Protein AF-A0A9P5XNF9-F1 (afdb_monomer)

Foldseek 3Di:
DDDDPPPPPPPDPVVVPDCVVVPDDPDDDDPVRVCVVCVPVDDDDDPQWDADPPPRDIDGHPDDDPVVVVVVVVVVVVVVD

pLDDT: mean 86.55, std 14.13, range [48.62, 98.19]

Structure (mmCIF, N/CA/C/O backbone):
data_AF-A0A9P5XNF9-F1
#
_entry.id   AF-A0A9P5XNF9-F1
#
loop_
_atom_site.group_PDB
_atom_site.id
_atom_site.type_symbol
_atom_site.label_atom_id
_atom_site.label_alt_id
_atom_site.label_comp_id
_atom_site.label_asym_id
_atom_site.label_entity_id
_atom_site.label_seq_id
_atom_site.pdbx_PDB_ins_code
_atom_site.Cartn_x
_atom_site.Cartn_y
_atom_site.Cartn_z
_atom_site.occupancy
_atom_site.B_iso_or_equiv
_atom_site.auth_seq_id
_atom_site.auth_comp_id
_atom_site.auth_asym_id
_atom_site.auth_atom_id
_atom_site.pdbx_PDB_model_num
ATOM 1 N N . PRO A 1 1 ? -25.130 -43.258 -30.787 1.00 48.62 1 PRO A N 1
ATOM 2 C CA . PRO A 1 1 ? -23.870 -42.896 -31.485 1.00 48.62 1 PRO A CA 1
ATOM 3 C C . PRO A 1 1 ? -22.712 -43.050 -30.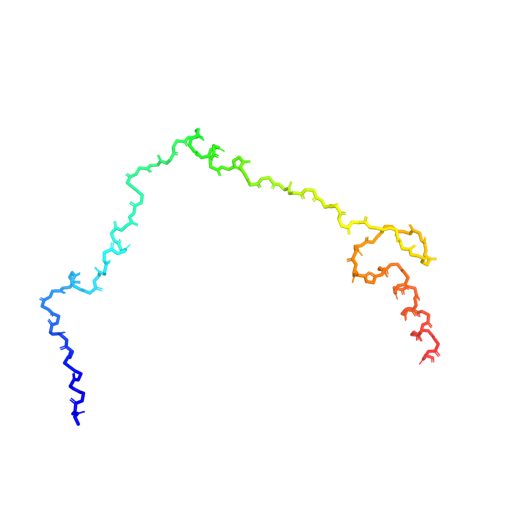494 1.00 48.62 1 PRO A C 1
ATOM 5 O O . PRO A 1 1 ? -22.640 -42.297 -29.528 1.00 48.62 1 PRO A O 1
ATOM 8 N N . ALA A 1 2 ? -21.926 -44.118 -30.644 1.00 52.19 2 ALA A N 1
ATOM 9 C CA . ALA A 1 2 ? -20.880 -44.480 -29.694 1.00 52.19 2 ALA A CA 1
ATOM 10 C C . ALA A 1 2 ? -19.681 -43.530 -29.837 1.00 52.19 2 ALA A C 1
ATOM 12 O O . ALA A 1 2 ? -19.185 -43.315 -30.940 1.00 52.19 2 ALA A O 1
ATOM 13 N N . PHE A 1 3 ? -19.261 -42.935 -28.723 1.00 57.53 3 PHE A N 1
ATOM 14 C CA . PHE A 1 3 ? -18.027 -42.161 -28.629 1.00 57.53 3 PHE A CA 1
ATOM 15 C C . PHE A 1 3 ? -16.863 -43.144 -28.481 1.00 57.53 3 PHE A C 1
ATOM 17 O O . PHE A 1 3 ? -16.645 -43.677 -27.393 1.00 57.53 3 PHE A O 1
ATOM 24 N N . ASP A 1 4 ? -16.142 -43.397 -29.571 1.00 52.25 4 ASP A N 1
ATOM 25 C CA . ASP A 1 4 ? -14.886 -44.145 -29.530 1.00 52.25 4 ASP A CA 1
ATOM 26 C C . ASP A 1 4 ? -13.781 -43.237 -28.980 1.00 52.25 4 ASP A C 1
ATOM 28 O O . ASP A 1 4 ? -13.347 -42.280 -29.624 1.00 52.25 4 ASP A O 1
ATOM 32 N N . TRP A 1 5 ? -13.312 -43.532 -27.768 1.00 63.41 5 TRP A N 1
ATOM 33 C CA . TRP A 1 5 ? -12.087 -42.950 -27.229 1.00 63.41 5 TRP A CA 1
ATOM 34 C C . TRP A 1 5 ? -10.889 -43.681 -27.836 1.00 63.41 5 TRP A C 1
ATOM 36 O O . TRP A 1 5 ? -10.253 -44.511 -27.187 1.00 63.41 5 TRP A O 1
ATOM 46 N N . SER A 1 6 ? -10.577 -43.386 -29.101 1.00 65.00 6 SER A N 1
ATOM 47 C CA . SER A 1 6 ? -9.325 -43.839 -29.701 1.00 65.00 6 S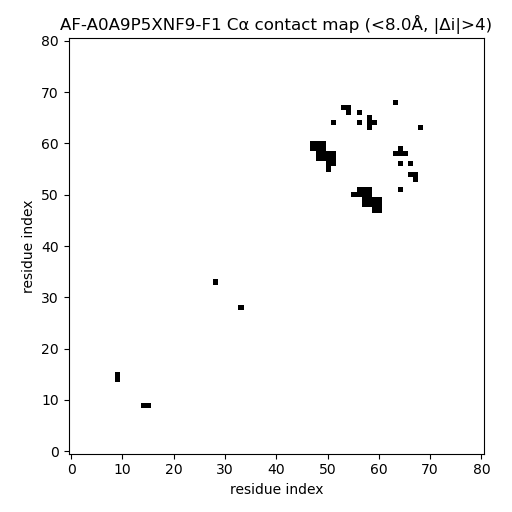ER A CA 1
ATOM 48 C C . SER A 1 6 ? -8.172 -43.096 -29.027 1.00 65.00 6 SER A C 1
ATOM 50 O O . SER A 1 6 ? -7.909 -41.927 -29.319 1.00 65.00 6 SER A O 1
ATOM 52 N N . ILE A 1 7 ? -7.496 -43.759 -28.095 1.00 62.72 7 ILE A N 1
ATOM 53 C CA . ILE A 1 7 ? -6.237 -43.269 -27.538 1.00 62.72 7 ILE A CA 1
ATOM 54 C C . ILE A 1 7 ? -5.216 -43.333 -28.684 1.00 62.72 7 ILE A C 1
ATOM 56 O O . ILE A 1 7 ? -4.969 -44.431 -29.191 1.00 62.72 7 ILE A O 1
ATOM 60 N N . PRO A 1 8 ? -4.652 -42.203 -29.151 1.00 64.88 8 PRO A N 1
ATOM 61 C CA . PRO A 1 8 ? -3.679 -42.243 -30.232 1.00 64.88 8 PRO A CA 1
ATOM 62 C C . PRO A 1 8 ? -2.455 -43.040 -29.775 1.00 64.88 8 PRO A C 1
ATOM 64 O O . PRO A 1 8 ? -1.924 -42.817 -28.684 1.00 64.88 8 PRO A O 1
ATOM 67 N N . SER A 1 9 ? -2.013 -43.989 -30.603 1.00 67.81 9 SER A N 1
ATOM 68 C CA . SER A 1 9 ? -0.782 -44.737 -30.362 1.00 67.81 9 SER A CA 1
ATOM 69 C C . SER A 1 9 ? 0.391 -43.758 -30.347 1.00 67.81 9 SER A C 1
ATOM 71 O O . SER A 1 9 ? 0.740 -43.193 -31.384 1.00 67.81 9 SER A O 1
ATOM 73 N N . LEU A 1 10 ? 0.990 -43.546 -29.176 1.00 62.91 10 LEU A N 1
ATOM 74 C CA . LEU A 1 10 ? 2.203 -42.747 -29.035 1.00 62.91 10 LEU A CA 1
ATOM 75 C C . LEU A 1 10 ? 3.350 -43.473 -29.747 1.00 62.91 10 LEU A C 1
ATOM 77 O O . LEU A 1 10 ? 3.898 -44.440 -29.223 1.00 62.91 10 LEU A O 1
ATOM 81 N N . GLN A 1 11 ? 3.683 -43.036 -30.962 1.00 66.88 11 GLN A N 1
ATOM 82 C CA . GLN A 1 11 ? 4.777 -43.611 -31.748 1.00 66.88 11 GLN A CA 1
ATOM 83 C C . GLN A 1 11 ? 6.152 -43.129 -31.265 1.00 66.88 11 GLN A C 1
ATOM 85 O O . GLN A 1 11 ? 7.144 -43.821 -31.487 1.00 66.88 11 GLN A O 1
ATOM 90 N N . SER A 1 12 ? 6.237 -41.978 -30.585 1.00 67.56 12 SER A N 1
ATOM 91 C CA . SER A 1 12 ? 7.504 -41.447 -30.084 1.00 67.56 12 SER A CA 1
ATOM 92 C C . SER A 1 12 ? 7.381 -40.767 -28.715 1.00 67.56 12 SER A C 1
ATOM 94 O O . SER A 1 12 ? 6.357 -40.189 -28.360 1.00 67.56 12 SER A O 1
ATOM 96 N N . LEU A 1 13 ? 8.468 -40.799 -27.938 1.00 63.34 13 LEU A N 1
ATOM 97 C CA . LEU A 1 13 ? 8.562 -40.132 -26.630 1.00 63.34 13 LEU A CA 1
ATOM 98 C C . LEU A 1 13 ? 8.509 -38.592 -26.771 1.00 63.34 13 LEU A C 1
ATOM 100 O O . LEU A 1 13 ? 8.111 -37.894 -25.844 1.00 63.34 13 LEU A O 1
ATOM 104 N N . LEU A 1 14 ? 8.844 -38.059 -27.953 1.00 65.38 14 LEU A N 1
ATOM 105 C CA . LEU A 1 14 ? 8.718 -36.635 -28.284 1.00 65.38 14 LEU A CA 1
ATOM 106 C C . LEU A 1 14 ? 7.254 -36.176 -28.355 1.00 65.38 14 LEU A C 1
ATOM 108 O O . LEU A 1 14 ? 6.979 -35.034 -28.001 1.00 65.38 14 LEU A O 1
ATOM 112 N N . ASP A 1 15 ? 6.319 -37.056 -28.722 1.00 68.62 15 ASP A N 1
ATOM 113 C CA . ASP A 1 15 ? 4.881 -36.740 -28.760 1.00 68.62 15 ASP A CA 1
ATOM 114 C C . ASP A 1 15 ? 4.270 -36.607 -27.354 1.00 68.62 15 ASP A C 1
ATOM 116 O O . ASP A 1 15 ? 3.204 -36.016 -27.180 1.00 68.62 15 ASP A O 1
ATOM 120 N N . LEU A 1 16 ? 4.96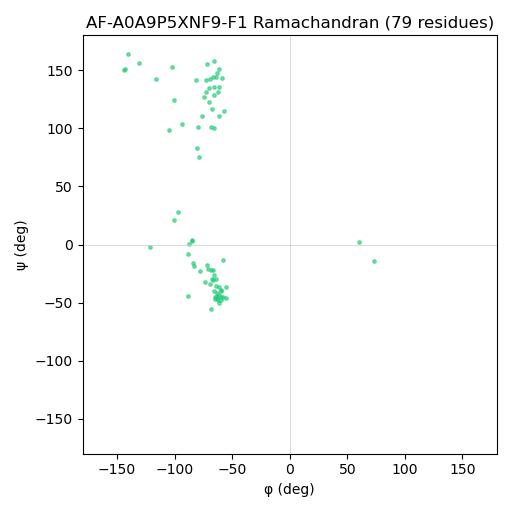3 -37.123 -26.331 1.00 71.75 16 LEU A N 1
ATOM 121 C CA . LEU A 1 16 ? 4.574 -37.010 -24.925 1.00 71.75 16 LEU A CA 1
ATOM 122 C C . LEU A 1 16 ? 5.023 -35.682 -24.294 1.00 71.75 16 LEU A C 1
ATOM 124 O O . LEU A 1 16 ? 4.494 -35.287 -23.255 1.00 71.75 16 LEU A O 1
ATOM 128 N N . PHE A 1 17 ? 5.988 -34.986 -24.905 1.00 72.31 17 PHE A N 1
ATOM 129 C CA . PHE A 1 17 ? 6.522 -33.724 -24.403 1.00 72.31 17 PHE A CA 1
ATOM 130 C C . PHE A 1 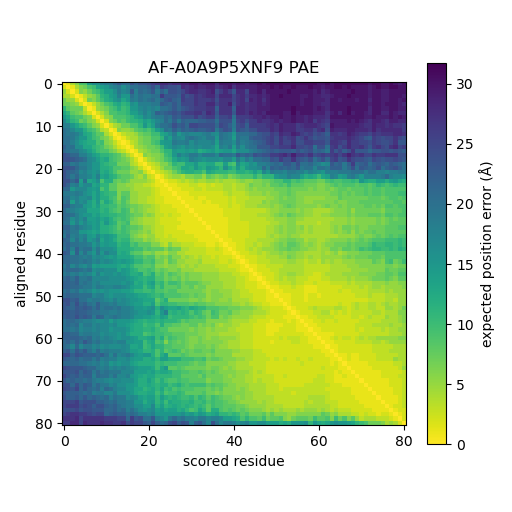17 ? 5.996 -32.555 -25.230 1.00 72.31 17 PHE A C 1
ATOM 132 O O . PHE A 1 17 ? 6.532 -32.251 -26.297 1.00 72.31 17 PHE A O 1
ATOM 139 N N . PRO A 1 18 ? 4.959 -31.849 -24.758 1.00 72.88 18 PRO A N 1
ATOM 140 C CA . PRO A 1 18 ? 4.313 -30.861 -25.594 1.00 72.88 18 PRO A CA 1
ATOM 141 C C . PRO A 1 18 ? 5.239 -29.642 -25.755 1.00 72.88 18 PRO A C 1
ATOM 143 O O . PRO A 1 18 ? 6.079 -29.373 -24.889 1.00 72.88 18 PRO A O 1
ATOM 146 N N . PRO A 1 19 ? 5.088 -28.859 -26.836 1.00 68.38 19 PRO A N 1
ATOM 147 C CA . PRO A 1 19 ? 6.022 -27.798 -27.232 1.00 68.38 19 PRO A CA 1
ATOM 148 C C . PRO A 1 19 ? 6.252 -26.704 -26.174 1.00 68.38 19 PRO A C 1
ATOM 150 O O . PRO A 1 19 ? 7.214 -25.942 -26.272 1.00 68.38 19 PRO A O 1
ATOM 153 N N . PHE A 1 20 ? 5.426 -26.637 -25.127 1.00 66.44 20 PHE A N 1
ATOM 154 C CA . PHE A 1 20 ? 5.668 -25.769 -23.976 1.00 66.44 20 PHE A CA 1
ATOM 155 C C . PHE A 1 20 ? 6.910 -26.166 -23.157 1.00 66.44 20 PHE A C 1
ATOM 157 O O . PHE A 1 20 ? 7.516 -25.291 -22.546 1.00 66.44 20 PHE A O 1
ATOM 164 N N . LEU A 1 21 ? 7.337 -27.437 -23.167 1.00 68.62 21 LEU A N 1
ATOM 165 C CA . LEU A 1 21 ? 8.562 -27.882 -22.480 1.00 68.62 21 LEU A CA 1
ATOM 166 C C . LEU A 1 21 ? 9.841 -27.388 -23.174 1.00 68.62 21 LEU A C 1
ATOM 168 O O . LEU A 1 21 ? 10.885 -27.274 -22.536 1.00 68.62 21 LEU A O 1
ATOM 172 N N . LEU A 1 22 ? 9.753 -27.035 -24.460 1.00 75.94 22 LEU A N 1
ATOM 173 C CA . LEU A 1 22 ? 10.847 -26.448 -25.241 1.00 75.94 22 LEU A CA 1
ATOM 174 C C . LEU A 1 22 ? 10.891 -24.911 -25.148 1.00 75.94 22 LEU A C 1
ATOM 176 O O . LEU A 1 22 ? 11.846 -24.285 -25.617 1.00 75.94 22 LEU A O 1
ATOM 180 N N . ALA A 1 23 ? 9.882 -24.279 -24.540 1.00 81.69 23 ALA A N 1
ATOM 181 C CA . ALA A 1 23 ? 9.799 -22.830 -24.403 1.00 81.69 23 ALA A CA 1
ATOM 182 C C . ALA A 1 23 ? 10.672 -22.333 -23.237 1.00 81.69 23 ALA A C 1
ATOM 184 O O . ALA A 1 23 ? 10.202 -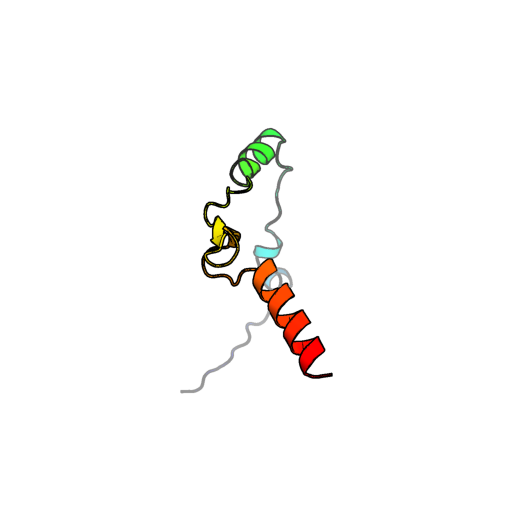22.081 -22.129 1.00 81.69 23 ALA A O 1
ATOM 185 N N . VAL A 1 24 ? 11.969 -22.162 -23.499 1.00 86.50 24 VAL A N 1
ATOM 186 C CA . VAL A 1 24 ? 12.954 -21.653 -22.531 1.00 86.50 24 VAL A CA 1
ATOM 187 C C . VAL A 1 24 ? 1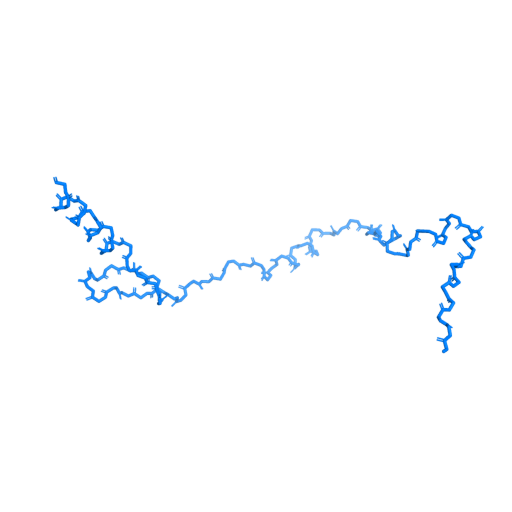3.521 -20.313 -23.017 1.00 86.50 24 VAL A C 1
ATOM 189 O O . VAL A 1 24 ? 13.754 -20.136 -24.218 1.00 86.50 24 VAL A O 1
ATOM 192 N N . PRO A 1 25 ? 13.782 -19.333 -22.128 1.00 91.94 25 PRO A N 1
ATOM 193 C CA . PRO A 1 25 ? 14.455 -18.096 -22.512 1.00 91.94 25 PRO A CA 1
ATOM 194 C C . PRO A 1 25 ? 15.820 -18.384 -23.149 1.00 91.94 25 PRO A C 1
ATOM 196 O O . PRO A 1 25 ? 16.754 -18.841 -22.495 1.00 91.94 25 PRO A O 1
ATOM 199 N N . LYS A 1 26 ? 15.963 -18.047 -24.435 1.00 92.19 26 LYS A N 1
ATOM 200 C CA . LYS A 1 26 ? 17.186 -18.315 -25.209 1.00 92.19 26 LYS A CA 1
ATOM 201 C C . LYS A 1 26 ? 18.419 -17.561 -24.696 1.00 92.19 26 LYS A C 1
ATOM 203 O O . LYS A 1 26 ? 19.543 -18.014 -24.907 1.00 92.19 26 LYS A O 1
ATOM 208 N N . LYS A 1 27 ? 18.227 -16.381 -24.093 1.00 95.75 27 LYS A N 1
ATOM 209 C CA . LYS A 1 27 ? 19.297 -15.477 -23.636 1.00 95.75 27 LYS A CA 1
ATOM 210 C C . LYS A 1 27 ? 18.910 -14.772 -22.335 1.00 95.75 27 LYS A C 1
ATOM 212 O O . LYS A 1 27 ? 17.740 -14.462 -22.108 1.00 95.75 27 LYS A O 1
ATOM 217 N N . LYS A 1 28 ? 19.915 -14.449 -21.515 1.00 96.00 28 LYS A N 1
ATOM 218 C CA . LYS A 1 28 ? 19.762 -13.611 -20.316 1.00 96.00 28 LYS A CA 1
ATOM 219 C C . LYS A 1 28 ? 19.270 -12.215 -20.710 1.00 96.00 28 LYS A C 1
ATOM 221 O O . LYS A 1 28 ? 19.787 -11.599 -21.638 1.00 96.00 28 LYS A O 1
ATOM 226 N N . THR A 1 29 ? 18.293 -11.686 -19.979 1.00 96.69 29 THR A N 1
ATOM 227 C CA . THR A 1 29 ? 17.816 -10.311 -20.180 1.00 96.69 29 THR A CA 1
ATOM 228 C C . THR A 1 29 ? 18.864 -9.297 -19.718 1.00 96.69 29 THR A C 1
ATOM 230 O O . THR A 1 29 ? 19.387 -9.434 -18.611 1.00 96.69 29 THR A O 1
ATOM 233 N N . SER A 1 30 ? 19.130 -8.258 -20.516 1.00 98.19 30 SER A N 1
ATOM 234 C CA . SER A 1 30 ? 20.040 -7.170 -20.128 1.00 98.19 30 SER A CA 1
ATOM 235 C C . SER A 1 30 ? 19.499 -6.350 -18.949 1.00 98.19 30 SER A C 1
ATOM 237 O O . SER A 1 30 ? 18.288 -6.313 -18.707 1.00 98.19 30 SER A O 1
ATOM 239 N N . HIS A 1 31 ? 20.393 -5.659 -18.232 1.00 97.81 31 HIS A N 1
ATOM 240 C CA . HIS A 1 31 ? 20.028 -4.796 -17.101 1.00 97.81 31 HIS A CA 1
ATOM 241 C C . HIS A 1 31 ? 18.994 -3.731 -17.495 1.00 97.81 31 HIS A C 1
ATOM 243 O O . HIS A 1 31 ? 17.971 -3.605 -16.827 1.00 97.81 31 HIS A O 1
ATOM 249 N N . SER A 1 32 ? 19.200 -3.054 -18.630 1.00 97.94 32 SER A N 1
ATOM 250 C CA . SER A 1 32 ? 18.264 -2.056 -19.167 1.00 97.94 32 SER A CA 1
ATOM 251 C C . SER A 1 32 ? 16.876 -2.655 -19.450 1.00 97.94 32 SER A C 1
ATOM 253 O O . SER A 1 32 ? 15.867 -2.137 -18.973 1.00 97.94 32 SER A O 1
ATOM 255 N N . ARG A 1 33 ? 16.798 -3.817 -20.122 1.00 97.06 33 ARG A N 1
ATOM 256 C CA . ARG A 1 33 ? 15.512 -4.488 -20.405 1.00 97.06 33 ARG A CA 1
ATOM 257 C C . ARG A 1 33 ? 14.790 -4.940 -19.134 1.00 97.06 33 ARG A C 1
ATOM 259 O O . ARG A 1 33 ? 13.563 -4.888 -19.079 1.00 97.06 33 ARG A O 1
ATOM 266 N N . LYS A 1 34 ? 15.530 -5.380 -18.110 1.00 97.31 34 LYS A N 1
ATOM 267 C CA . LYS A 1 34 ? 14.963 -5.708 -16.793 1.00 97.31 34 LYS A CA 1
ATOM 268 C C . LYS A 1 34 ? 14.389 -4.458 -16.117 1.00 97.31 34 LYS A C 1
ATOM 270 O O . LYS A 1 34 ? 13.255 -4.523 -15.651 1.00 97.31 34 LYS A O 1
ATOM 275 N N . ALA A 1 35 ? 15.137 -3.352 -16.111 1.00 96.94 35 ALA A N 1
ATOM 276 C CA . ALA A 1 35 ? 14.735 -2.091 -15.488 1.00 96.94 35 ALA A CA 1
ATOM 277 C C . ALA A 1 35 ? 13.484 -1.484 -16.147 1.00 96.94 35 ALA A C 1
ATOM 279 O O . ALA A 1 35 ? 12.524 -1.154 -15.454 1.00 96.94 35 ALA A O 1
ATOM 280 N N . MET A 1 36 ? 13.440 -1.441 -17.484 1.00 96.94 36 MET A N 1
ATOM 281 C CA . MET A 1 36 ? 12.261 -0.975 -18.227 1.00 96.94 36 MET A CA 1
ATOM 282 C C . MET A 1 36 ? 11.021 -1.820 -17.910 1.00 96.94 36 MET A C 1
ATOM 284 O O . MET A 1 36 ? 9.940 -1.283 -17.692 1.00 96.94 36 MET A O 1
ATOM 288 N N . ARG A 1 37 ? 11.173 -3.148 -17.791 1.00 96.44 37 ARG A N 1
ATOM 289 C CA . ARG A 1 37 ? 10.062 -4.037 -17.414 1.00 96.44 37 ARG A CA 1
ATOM 290 C C . ARG A 1 37 ? 9.570 -3.803 -15.979 1.00 96.44 37 ARG A C 1
ATOM 292 O O . ARG A 1 37 ? 8.401 -4.054 -15.693 1.00 96.44 37 ARG A O 1
ATOM 299 N N . SER A 1 38 ? 10.440 -3.383 -15.058 1.00 96.50 38 SER A N 1
ATOM 300 C CA . SER A 1 38 ? 10.057 -3.087 -13.669 1.00 96.50 38 SER A CA 1
ATOM 301 C C . SER A 1 38 ? 9.487 -1.686 -13.458 1.00 96.50 38 SER A C 1
ATOM 303 O O . SER A 1 38 ? 8.847 -1.477 -12.434 1.00 96.50 38 SER A O 1
ATOM 305 N N . ALA A 1 39 ? 9.671 -0.757 -14.400 1.00 95.25 39 ALA A N 1
ATOM 306 C CA . ALA A 1 39 ? 9.303 0.651 -14.228 1.00 95.25 39 ALA A CA 1
ATOM 307 C C . ALA A 1 39 ? 7.826 0.856 -13.841 1.00 95.25 39 ALA A C 1
ATOM 309 O O . ALA A 1 39 ? 7.512 1.678 -12.990 1.00 95.25 39 ALA A O 1
ATOM 310 N N . ASN A 1 40 ? 6.924 0.034 -14.380 1.00 92.12 40 ASN A N 1
ATOM 311 C CA . ASN A 1 40 ? 5.481 0.163 -14.144 1.00 92.12 40 ASN A CA 1
ATOM 312 C C . ASN A 1 40 ? 4.983 -0.535 -12.864 1.00 92.12 40 ASN A C 1
ATOM 314 O O . ASN A 1 40 ? 3.780 -0.595 -12.627 1.00 92.12 40 ASN A O 1
ATOM 318 N N . LYS A 1 41 ? 5.879 -1.108 -12.050 1.00 95.06 41 LYS A N 1
ATOM 319 C CA . LYS A 1 41 ? 5.527 -1.898 -10.854 1.00 95.06 41 LYS A CA 1
ATOM 320 C C . LYS A 1 41 ? 5.659 -1.113 -9.543 1.00 95.06 41 LYS A C 1
ATOM 322 O O . LYS A 1 41 ? 5.819 -1.723 -8.489 1.00 95.06 41 LYS A O 1
ATOM 327 N N . GLY A 1 42 ? 5.634 0.217 -9.605 1.00 94.62 42 GLY A N 1
ATOM 328 C CA . GLY A 1 42 ? 5.673 1.073 -8.419 1.00 94.62 42 GLY A CA 1
ATOM 329 C C . GLY A 1 42 ? 4.473 0.846 -7.493 1.00 94.62 42 GLY A C 1
ATOM 330 O O . GLY A 1 42 ? 3.387 0.468 -7.943 1.00 94.62 42 GLY A O 1
ATOM 331 N N . LEU A 1 43 ? 4.673 1.072 -6.192 1.00 95.25 43 LEU A N 1
ATOM 332 C CA . LEU A 1 43 ? 3.577 1.062 -5.227 1.00 95.25 43 LEU A CA 1
ATOM 333 C C . LEU A 1 43 ? 2.643 2.237 -5.532 1.00 95.25 43 LEU A C 1
ATOM 335 O O . LEU A 1 43 ? 3.098 3.367 -5.675 1.00 95.25 43 LEU A O 1
ATOM 339 N N . LYS A 1 44 ? 1.345 1.956 -5.652 1.00 94.25 44 LYS A N 1
ATOM 340 C CA . LYS A 1 44 ? 0.331 2.988 -5.876 1.00 94.25 44 LYS A CA 1
ATOM 341 C C . LYS A 1 44 ? -0.043 3.650 -4.556 1.00 94.25 44 LYS A C 1
ATOM 343 O O . LYS A 1 44 ? -0.201 2.958 -3.546 1.00 94.25 44 LYS A O 1
ATOM 348 N N . ASP A 1 45 ? -0.253 4.958 -4.599 1.00 94.56 45 ASP A N 1
ATOM 349 C CA . ASP A 1 45 ? -0.736 5.712 -3.452 1.00 94.56 45 ASP A CA 1
ATOM 350 C C . ASP A 1 45 ? -2.147 5.273 -3.049 1.00 94.56 45 ASP A C 1
ATOM 352 O O . ASP A 1 45 ? -2.997 4.920 -3.873 1.00 94.56 45 ASP A O 1
ATOM 356 N N . LYS A 1 46 ? -2.401 5.277 -1.740 1.00 93.44 46 LYS A N 1
ATOM 357 C CA . LYS A 1 46 ? -3.709 4.942 -1.176 1.00 93.44 46 LYS A CA 1
ATOM 358 C C . LYS A 1 46 ? -4.522 6.216 -0.979 1.00 93.44 46 LYS A C 1
ATOM 360 O O . LYS A 1 46 ? -4.323 6.932 -0.006 1.00 93.44 46 LYS A O 1
ATOM 365 N N . HIS A 1 47 ? -5.485 6.458 -1.865 1.00 94.88 47 HIS A N 1
ATOM 366 C CA . HIS A 1 47 ? -6.419 7.595 -1.765 1.00 94.88 47 HIS A CA 1
ATOM 367 C C . HIS A 1 47 ? -7.669 7.293 -0.930 1.00 94.88 47 HIS A C 1
ATOM 369 O O . HIS A 1 47 ? -8.556 8.124 -0.785 1.00 94.88 47 HIS A O 1
ATOM 375 N N . ASN A 1 48 ? -7.767 6.083 -0.390 1.00 95.69 48 ASN A N 1
ATOM 376 C CA . ASN A 1 48 ? -8.968 5.570 0.251 1.00 95.69 48 ASN A CA 1
ATOM 377 C C . ASN A 1 48 ? -8.934 5.717 1.783 1.00 95.69 48 ASN A C 1
ATOM 379 O O . ASN A 1 48 ? -9.549 4.913 2.487 1.00 95.69 48 ASN A O 1
ATOM 383 N N . ILE A 1 49 ? -8.210 6.718 2.291 1.00 95.62 49 ILE A N 1
ATOM 384 C CA . ILE A 1 49 ? -8.082 7.046 3.716 1.00 95.62 49 ILE A CA 1
ATOM 385 C C . ILE A 1 49 ? -9.011 8.223 4.020 1.00 95.62 49 ILE A C 1
ATOM 387 O O . ILE A 1 49 ? -8.919 9.269 3.389 1.00 95.62 49 ILE A O 1
ATOM 391 N N . VAL A 1 50 ? -9.909 8.043 4.985 1.00 96.00 50 VAL A N 1
ATOM 392 C CA . VAL A 1 50 ? -10.908 9.034 5.407 1.00 96.00 50 VAL A CA 1
ATOM 393 C C . VAL A 1 50 ? -10.899 9.178 6.925 1.00 96.00 50 VAL A C 1
ATOM 395 O O . VAL A 1 50 ? -10.520 8.250 7.643 1.00 96.00 50 VAL A O 1
ATOM 398 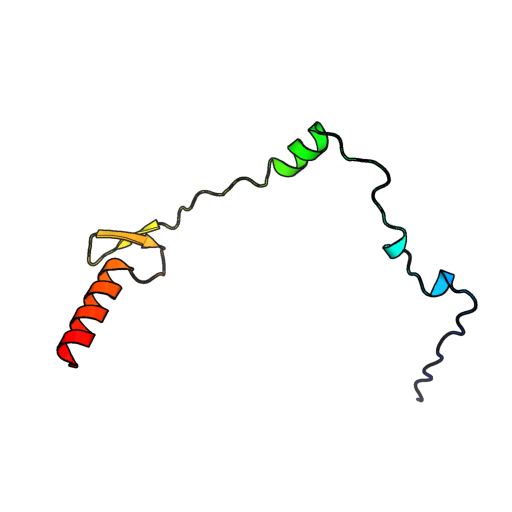N N . ASN A 1 51 ? -11.350 10.315 7.443 1.00 96.44 51 ASN A N 1
ATOM 399 C CA . ASN A 1 51 ? -11.481 10.519 8.883 1.00 96.44 51 ASN A CA 1
ATOM 400 C C . ASN A 1 51 ? -12.666 9.719 9.450 1.00 96.44 51 ASN A C 1
ATOM 402 O O . ASN A 1 51 ? -13.719 9.575 8.826 1.00 96.44 51 ASN A O 1
ATOM 406 N N . CYS A 1 52 ? -12.494 9.165 10.649 1.00 96.88 52 CYS A N 1
ATOM 407 C CA . CYS A 1 52 ? -13.565 8.488 11.369 1.00 96.88 52 CYS A CA 1
ATOM 408 C C . CYS A 1 52 ? -14.588 9.507 11.907 1.00 96.88 52 CYS A C 1
ATOM 410 O O . CYS A 1 52 ? -14.173 10.432 12.603 1.00 96.88 52 CYS A O 1
ATOM 412 N N . PRO A 1 53 ? -15.906 9.311 11.701 1.00 94.25 53 PRO A N 1
ATOM 413 C CA . PRO A 1 53 ? -16.926 10.232 12.215 1.00 94.25 53 PRO A CA 1
ATOM 414 C C . PRO A 1 53 ? -17.050 10.225 13.747 1.00 94.25 53 PRO A C 1
ATOM 416 O O . PRO A 1 53 ? -17.543 11.187 14.317 1.00 94.25 53 PRO A O 1
ATOM 419 N N . GLY A 1 54 ? -16.614 9.156 14.424 1.00 92.31 54 GLY A N 1
ATOM 420 C CA . GLY A 1 54 ? -16.702 9.057 15.885 1.00 92.31 54 GLY A CA 1
ATOM 421 C C . GLY A 1 54 ? -15.500 9.646 16.626 1.00 92.31 54 GLY A C 1
ATOM 422 O O . GLY A 1 54 ? -15.671 10.329 17.626 1.00 92.31 54 GLY A O 1
ATOM 423 N N . CYS A 1 55 ? -14.276 9.368 16.165 1.00 94.44 55 CYS A N 1
ATOM 424 C CA . CYS A 1 55 ? -13.045 9.734 16.883 1.00 94.44 55 CYS A CA 1
ATOM 425 C C . CYS A 1 55 ? -12.084 10.634 16.095 1.00 94.44 55 CYS A C 1
ATOM 427 O O . CYS A 1 55 ? -11.010 10.948 16.596 1.00 94.44 55 CYS A O 1
ATOM 429 N N . GLY A 1 56 ? -12.395 10.978 14.842 1.00 94.50 56 GLY A N 1
ATOM 430 C CA . GLY A 1 56 ? -11.544 11.809 13.981 1.00 94.50 56 GLY A CA 1
ATOM 431 C C . GLY A 1 56 ? -10.284 11.129 13.427 1.00 94.50 56 GLY A C 1
ATOM 432 O O . GLY A 1 56 ? -9.702 11.636 12.468 1.00 94.50 56 GLY A O 1
ATOM 433 N N . ALA A 1 57 ? -9.880 9.968 13.959 1.00 95.19 57 ALA A N 1
ATOM 434 C CA . ALA A 1 57 ? -8.691 9.242 13.512 1.00 95.19 57 ALA A CA 1
ATOM 435 C C . ALA A 1 57 ? -8.806 8.767 12.046 1.00 95.19 57 ALA A C 1
ATOM 437 O O . ALA A 1 57 ? -9.907 8.413 11.605 1.00 95.19 57 ALA A O 1
ATOM 438 N N . PRO A 1 58 ? -7.690 8.702 11.294 1.00 95.50 58 PRO A N 1
ATOM 439 C CA . PRO A 1 58 ? -7.699 8.199 9.926 1.00 95.50 58 PRO A CA 1
ATOM 440 C C . PRO A 1 58 ? -8.058 6.711 9.901 1.00 95.50 58 PRO A C 1
ATOM 442 O O . PRO A 1 58 ? -7.557 5.906 10.690 1.00 95.50 58 PRO A O 1
ATOM 445 N N . LYS A 1 59 ? -8.934 6.332 8.975 1.00 95.81 59 LYS A N 1
ATOM 446 C CA . LYS A 1 59 ? -9.346 4.948 8.730 1.00 95.81 59 LYS A CA 1
ATOM 447 C C . LYS A 1 59 ? -9.480 4.692 7.233 1.00 95.81 59 LYS A C 1
ATOM 449 O O . LYS A 1 59 ? -9.601 5.621 6.441 1.00 95.81 59 LYS A O 1
ATOM 454 N N . LEU A 1 60 ? -9.526 3.423 6.839 1.00 95.38 60 LEU A N 1
ATOM 455 C CA . LEU A 1 60 ? -9.875 3.067 5.465 1.00 95.38 60 LEU A CA 1
ATOM 456 C C . LEU A 1 60 ? -11.365 3.363 5.192 1.00 95.38 60 LEU A C 1
ATOM 458 O O . LEU A 1 60 ? -12.238 3.188 6.055 1.00 95.38 60 LEU A O 1
ATOM 462 N N . SER A 1 61 ? -11.660 3.829 3.980 1.00 96.06 61 SER A N 1
ATOM 463 C CA . SER A 1 61 ? -13.029 3.959 3.461 1.00 96.06 61 SER A CA 1
ATOM 464 C C . SER A 1 61 ? -13.726 2.595 3.461 1.00 96.06 61 SER A C 1
ATOM 466 O O . SER A 1 61 ? -13.083 1.570 3.271 1.00 96.06 61 SER A O 1
ATOM 468 N N . HIS A 1 62 ? -15.026 2.566 3.763 1.00 94.62 62 HIS A N 1
ATOM 469 C CA . HIS A 1 62 ? -15.838 1.341 3.913 1.00 94.62 62 HIS A CA 1
ATOM 470 C C . HIS A 1 62 ? -15.399 0.336 4.998 1.00 94.62 62 HIS A C 1
ATOM 472 O O . HIS A 1 62 ? -16.065 -0.675 5.191 1.00 94.62 62 HIS A O 1
ATOM 478 N N . HIS A 1 63 ? -14.349 0.627 5.770 1.00 94.81 63 HIS A N 1
ATOM 479 C CA . HIS A 1 63 ? -13.948 -0.181 6.920 1.00 94.81 63 HIS A CA 1
ATOM 480 C C . HIS A 1 63 ? -14.373 0.455 8.248 1.00 94.81 63 HIS A C 1
ATOM 482 O O . HIS A 1 63 ? -14.476 1.686 8.387 1.00 94.81 63 HIS A O 1
ATOM 488 N N . LEU A 1 64 ? -14.579 -0.406 9.249 1.00 94.38 64 LEU A N 1
ATOM 489 C CA . LEU A 1 64 ? -14.782 -0.003 10.636 1.00 94.38 64 LEU A CA 1
ATOM 490 C C . LEU A 1 64 ? -13.497 0.630 11.197 1.00 94.38 64 LEU A C 1
ATOM 492 O O . LEU A 1 64 ? -12.386 0.216 10.865 1.00 94.38 64 LEU A O 1
ATOM 496 N N . CYS A 1 65 ? -13.632 1.642 12.055 1.00 96.50 65 CYS A N 1
ATOM 497 C CA . CYS A 1 65 ? -12.472 2.269 12.686 1.00 96.50 65 CYS A CA 1
ATOM 498 C C . CYS A 1 65 ? -11.833 1.315 13.705 1.00 96.50 65 CYS A C 1
ATOM 500 O O . CYS A 1 65 ? -12.489 0.917 14.668 1.00 96.50 65 CYS A O 1
ATOM 502 N N . ALA A 1 66 ? -10.542 1.012 13.535 1.00 94.50 66 ALA A N 1
AT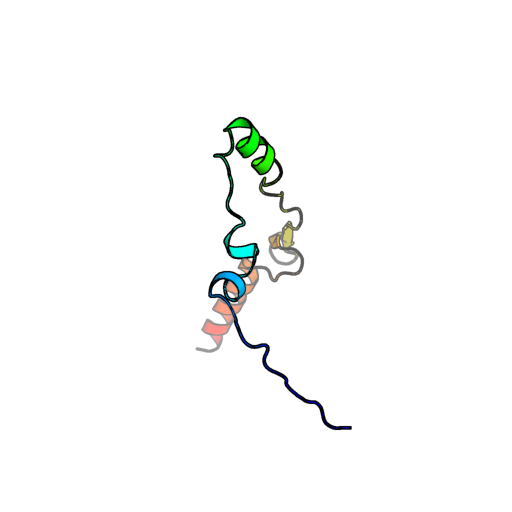OM 503 C CA . ALA A 1 66 ? -9.806 0.123 14.434 1.00 94.50 66 ALA A CA 1
ATOM 504 C C . ALA A 1 66 ? -9.778 0.635 15.886 1.00 94.50 66 ALA A C 1
ATOM 506 O O . ALA A 1 66 ? -9.938 -0.153 16.817 1.00 94.50 66 ALA A O 1
ATOM 507 N N . ASN A 1 67 ? -9.631 1.951 16.085 1.00 95.31 67 ASN A N 1
ATOM 508 C CA . ASN A 1 67 ? -9.575 2.549 17.419 1.00 95.31 67 ASN A CA 1
ATOM 509 C C . ASN A 1 67 ? -10.928 2.447 18.146 1.00 95.31 67 ASN A C 1
ATOM 511 O O . ASN A 1 67 ? -11.015 1.847 19.218 1.00 95.31 67 ASN A O 1
ATOM 515 N N . CYS A 1 68 ? -12.003 2.952 17.525 1.00 95.38 68 CYS A N 1
ATOM 516 C CA . CYS A 1 68 ? -13.349 2.890 18.104 1.00 95.38 68 CYS A CA 1
ATOM 517 C C . CYS A 1 68 ? -13.774 1.448 18.389 1.00 95.38 68 CYS A C 1
ATOM 519 O O . CYS A 1 68 ? -14.276 1.156 19.471 1.00 95.38 68 CYS A O 1
ATOM 521 N N . TYR A 1 69 ? -13.540 0.541 17.438 1.00 95.44 69 TYR A N 1
ATOM 522 C CA . TYR A 1 69 ? -13.899 -0.863 17.599 1.00 95.44 69 TYR A CA 1
ATOM 523 C C . TYR A 1 69 ? -13.128 -1.526 18.744 1.00 95.44 69 TYR A C 1
ATOM 525 O O . TYR A 1 69 ? -13.726 -2.209 19.571 1.00 95.44 69 TYR A O 1
ATOM 533 N N . SER A 1 70 ? -11.816 -1.290 18.840 1.00 95.75 70 SER A N 1
ATOM 534 C CA . SER A 1 70 ? -10.997 -1.817 19.936 1.00 95.75 70 SER A CA 1
ATOM 535 C C . SER A 1 70 ? -11.493 -1.325 21.297 1.00 95.75 70 SER A C 1
ATOM 537 O O . SER A 1 70 ? -11.642 -2.123 22.224 1.00 95.75 70 SER A O 1
ATOM 539 N N . TYR A 1 71 ? -11.799 -0.031 21.415 1.00 95.50 71 TYR A N 1
ATOM 540 C CA . TYR A 1 71 ? -12.341 0.548 22.644 1.00 95.50 71 TYR A CA 1
ATOM 541 C C . TYR A 1 71 ? -13.696 -0.070 23.028 1.00 95.50 71 TYR A C 1
ATOM 543 O O . TYR A 1 71 ? -13.867 -0.550 24.152 1.00 95.50 71 TYR A O 1
ATOM 551 N N . LEU A 1 72 ? -14.640 -0.133 22.085 1.00 95.62 72 LEU A N 1
ATOM 552 C CA . LEU A 1 72 ? -15.963 -0.715 22.322 1.00 95.62 72 LEU A CA 1
ATOM 553 C C . LEU A 1 72 ? -15.872 -2.194 22.706 1.00 95.62 72 LEU A C 1
ATOM 555 O O . LEU A 1 72 ? -16.494 -2.618 23.672 1.00 95.62 72 LEU A O 1
ATOM 559 N N . ASN A 1 73 ? -15.040 -2.970 22.016 1.00 96.31 73 ASN A N 1
ATOM 560 C CA . ASN A 1 73 ? -14.871 -4.391 22.302 1.00 96.31 73 ASN A CA 1
ATOM 561 C C . ASN A 1 73 ? -14.290 -4.634 23.707 1.00 96.31 73 ASN A C 1
ATOM 563 O O . ASN A 1 73 ? -14.744 -5.520 24.427 1.00 96.31 73 ASN A O 1
ATOM 567 N N . ARG A 1 74 ? -13.302 -3.832 24.132 1.00 96.00 74 ARG A N 1
ATOM 568 C CA . ARG A 1 74 ? -12.724 -3.929 25.485 1.00 96.00 74 ARG A CA 1
ATOM 569 C C . ARG A 1 74 ? -13.746 -3.585 26.566 1.00 96.00 74 ARG A C 1
ATOM 571 O O . ARG A 1 74 ? -13.848 -4.316 27.546 1.00 96.00 74 ARG A O 1
ATOM 578 N N . THR A 1 75 ? -14.511 -2.509 26.379 1.00 96.38 75 THR A N 1
ATOM 579 C CA . THR A 1 75 ? -15.538 -2.098 27.351 1.00 96.38 75 THR A CA 1
ATOM 580 C C . THR A 1 75 ? -16.668 -3.121 27.455 1.00 96.38 75 THR A C 1
ATOM 582 O O . THR A 1 75 ? -17.094 -3.436 28.561 1.00 96.38 75 THR A O 1
ATOM 585 N N . TRP A 1 76 ? -17.102 -3.708 26.337 1.00 96.94 76 TRP A N 1
ATOM 586 C CA . TRP A 1 76 ? -18.090 -4.791 26.331 1.00 96.94 76 TRP A CA 1
ATOM 587 C C . TRP A 1 76 ? -17.604 -6.035 27.075 1.00 96.94 76 TRP A C 1
ATOM 589 O O . TRP A 1 76 ? -18.310 -6.557 27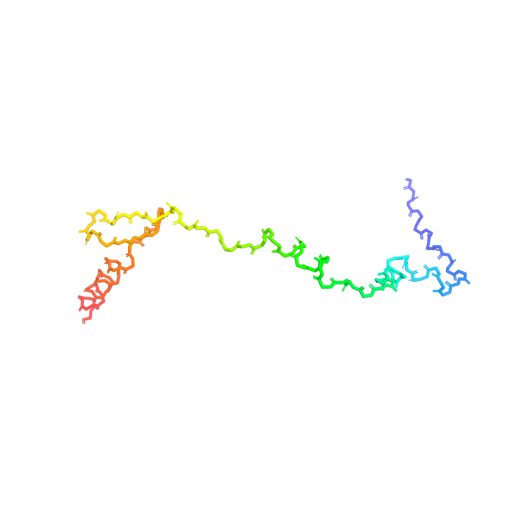.933 1.00 96.94 76 TRP A O 1
ATOM 599 N N . LYS A 1 77 ? -16.374 -6.484 26.803 1.00 96.25 77 LYS A N 1
ATOM 600 C CA . LYS A 1 77 ? -15.786 -7.639 27.498 1.00 96.25 77 LYS A CA 1
ATOM 601 C C . LYS A 1 77 ? -15.638 -7.413 29.001 1.00 96.25 77 LYS A C 1
ATOM 603 O O . LYS A 1 77 ? -15.827 -8.354 29.758 1.00 96.25 77 LYS A O 1
ATOM 608 N N . ALA A 1 78 ? -15.308 -6.193 29.423 1.00 96.06 78 ALA A N 1
ATOM 609 C CA . ALA A 1 78 ? -15.210 -5.847 30.838 1.00 96.06 78 ALA A CA 1
ATOM 610 C C . ALA A 1 78 ? -16.577 -5.832 31.541 1.00 96.06 78 ALA A C 1
ATOM 612 O O . ALA A 1 78 ? -16.643 -6.191 32.705 1.00 96.06 78 ALA A O 1
ATOM 613 N N . LYS A 1 79 ? -17.651 -5.436 30.844 1.00 95.06 79 LYS A N 1
ATOM 614 C CA . LYS A 1 79 ? -19.022 -5.453 31.384 1.00 95.06 79 LYS A CA 1
ATOM 615 C C . LYS A 1 79 ? -19.621 -6.855 31.485 1.00 95.06 79 LYS A C 1
ATOM 617 O O . LYS A 1 79 ? -20.444 -7.092 32.355 1.00 95.06 79 LYS A O 1
ATOM 622 N N . ASN A 1 80 ? -19.244 -7.750 30.572 1.00 92.19 80 ASN A N 1
ATOM 623 C CA . ASN A 1 80 ? -19.741 -9.130 30.525 1.00 92.19 80 ASN A CA 1
ATOM 624 C C . ASN A 1 80 ? -18.964 -10.086 31.448 1.00 92.19 80 ASN A C 1
ATOM 626 O O . ASN A 1 80 ? -19.200 -11.293 31.404 1.00 92.19 80 ASN A O 1
ATOM 630 N N . LYS A 1 81 ? -18.005 -9.562 32.212 1.00 72.56 81 LYS A N 1
ATOM 631 C CA . LYS A 1 81 ? -17.245 -10.284 33.226 1.00 72.56 81 LYS A CA 1
ATOM 632 C C . LYS A 1 81 ? -17.763 -9.889 34.599 1.00 72.56 81 LYS A C 1
ATOM 634 O O . LYS A 1 81 ? -17.866 -10.804 35.440 1.00 72.56 81 LYS A O 1
#

Secondary structure (DSSP, 8-state):
------------GGGGS-GGGG---SSPPPHHHHHHHHGGGPPPP---EEE-TTT--EEETTSPPHHHHHHHHHHHHHHT-

Radius of gyration: 29.98 Å; Cα contacts (8 Å, |Δi|>4): 31; chains: 1; bounding box: 44×56×65 Å

Organism: NCBI:txid1400762

Solvent-accessible surface area (backbone atoms only — not comparable to full-atom values): 5566 Å² total; per-residue (Å²): 135,86,82,78,84,75,75,77,81,79,87,46,76,67,79,75,54,56,75,72,81,71,68,64,84,90,64,86,80,52,72,67,62,51,50,63,70,49,63,84,69,64,86,76,83,80,84,56,62,39,66,34,94,87,78,59,49,81,29,53,61,100,53,82,48,68,66,63,49,52,53,52,52,52,53,51,56,61,71,78,104

InterPro domains:
  IPR002677 Large ribosomal subunit protein bL32 [MF_00340] (23-77)
  IPR002677 Large ribosomal subunit protein bL32 [PF01783] (23-71)
  IPR002677 Large ribosomal subunit protein bL32 [TIGR01031] (23-74)
  IPR011332 Zinc-binding ribosomal protein [SSF57829] (21-76)
  IPR051991 Mitochondrial ribosomal protein bL32 [PTHR21026] (20-76)

Mean predicted aligned error: 11.4 Å

Nearest PDB structures (foldseek):
  5lze-assembly1_0  TM=8.508E-01  e=5.511E-02  Escherichia coli
  8c93-assembly1_0  TM=8.205E-01  e=5.901E-02  Escherichia coli
  8vs9-assembly1_L32  TM=8.207E-01  e=4.807E-02  Escherichia coli
  7nbu-assembly1_z  TM=8.532E-01  e=7.758E-02  Escherichia coli K-12
  8e42-assembly1_Q  TM=8.550E-01  e=1.169E-01  Escherichia coli

Sequence (81 aa):
PAFDWSIPSLQSLLDLFPPFLLAVPKKKTSHSRKAMRSANKGLKDKHNIVNCPGCGAPKLSHHLCANCYSYLNRTWKAKNK